Protein AF-A0A923Q7M8-F1 (afdb_monomer)

Foldseek 3Di:
DVPPFPDKDKDWDDWDWDDDDQKIKTWTWIWIDTPVDTFIWIKIWIWGQDPVGIDTPDIDTDGDDPVVVVVVVVVVPDDDPDDDDDDDDDDDDDDD

Mean predicted aligned error: 12.73 Å

pLDDT: mean 80.37, std 21.42, range [40.03, 98.56]

Solvent-accessible surface area (backbone atoms only — not comparable to full-atom values): 6136 Å² total; per-residue (Å²): 129,80,86,81,54,92,46,78,48,78,47,79,45,78,76,44,76,50,77,56,91,54,39,37,40,41,36,28,40,34,41,40,39,41,81,87,50,74,50,46,26,44,35,37,39,35,26,37,58,49,99,90,41,75,41,81,79,47,77,48,77,43,82,52,67,69,81,68,48,57,57,53,54,52,64,73,69,56,77,84,83,78,81,86,83,90,86,86,88,81,89,80,88,79,93,128

Sequence (96 aa):
MKDQYEFIKVQLSQPFMLLHKDQLIVKTFQRYESNQHTDFGVKTVYAVKTDSGYRIIREEWKRVKENLEATKAAAQASPAATTNSAAVAPSTDAAN

Nearest PDB structures (foldseek):
  7o21-assembly1_A  TM=9.225E-01  e=3.279E-08  Bdellovibrio bacteriovorus HD100
  7o21-assembly1_B  TM=9.148E-01  e=1.823E-07  Bdellovibrio bacteriovorus HD100
  6w3f-assembly2_B  TM=7.556E-01  e=6.112E-03  synthetic construct
  5kpe-assembly1_A  TM=6.635E-01  e=1.561E-01  synthetic construct
  4j9a-assembly6_F  TM=7.701E-01  e=2.947E-01  Pseudomonas aeruginosa PAO1

Secondary structure (DSSP, 8-state):
-GGG-S-EEEEEEEEEEEEETTEEEEEEEEEEEESS-EEEEEEEEEEEEETTEEEEEEEEEEE--HHHHHHHHHHHHSPP----------------

Structure (mmCIF, N/CA/C/O backbone):
data_AF-A0A923Q7M8-F1
#
_entry.id   AF-A0A923Q7M8-F1
#
loop_
_atom_site.group_PDB
_atom_site.id
_atom_site.type_symbol
_atom_site.label_atom_id
_atom_site.label_alt_id
_atom_site.label_comp_id
_atom_site.label_asym_id
_atom_site.label_entity_id
_atom_site.label_seq_id
_atom_site.pdbx_PDB_ins_code
_atom_site.Cartn_x
_atom_site.Cartn_y
_atom_site.Cartn_z
_atom_site.occupancy
_atom_site.B_iso_or_equiv
_atom_site.auth_seq_id
_atom_site.auth_comp_id
_atom_site.auth_asym_id
_atom_site.auth_atom_id
_atom_site.pdbx_PDB_model_num
ATOM 1 N N . MET A 1 1 ? -8.239 -8.576 -20.326 1.00 57.28 1 MET A N 1
ATOM 2 C CA . MET A 1 1 ? -7.439 -7.911 -19.264 1.00 57.28 1 MET A CA 1
ATOM 3 C C . MET A 1 1 ? -6.273 -8.765 -18.765 1.00 57.28 1 MET A C 1
ATOM 5 O O . MET A 1 1 ? -5.339 -8.173 -18.249 1.00 57.28 1 MET A O 1
ATOM 9 N N . LYS A 1 2 ? -6.270 -10.105 -18.898 1.00 56.94 2 LYS A N 1
ATOM 10 C CA . LYS A 1 2 ? -5.106 -10.919 -18.484 1.00 56.94 2 LYS A CA 1
ATOM 11 C C . LYS A 1 2 ? -3.907 -10.813 -19.438 1.00 56.94 2 LYS A C 1
ATOM 13 O O . LYS A 1 2 ? -2.788 -11.066 -19.027 1.00 56.94 2 LYS A O 1
ATOM 18 N N . ASP A 1 3 ? -4.146 -10.395 -20.674 1.00 66.44 3 ASP A N 1
ATOM 19 C CA . ASP A 1 3 ? -3.248 -10.625 -21.815 1.00 66.44 3 ASP A CA 1
ATOM 20 C C . ASP A 1 3 ? -2.366 -9.406 -22.155 1.00 66.44 3 ASP A C 1
ATOM 22 O O . ASP A 1 3 ? -1.771 -9.339 -23.224 1.00 66.44 3 ASP A O 1
ATOM 26 N N . GLN A 1 4 ? -2.325 -8.402 -21.269 1.00 73.75 4 GLN A N 1
ATOM 27 C CA . GLN A 1 4 ? -1.609 -7.136 -21.495 1.00 73.75 4 GLN A CA 1
ATOM 28 C C . GLN A 1 4 ? -0.224 -7.078 -20.833 1.00 73.75 4 GLN A C 1
ATOM 30 O O . GLN A 1 4 ? 0.591 -6.251 -21.234 1.00 73.75 4 GLN A O 1
ATOM 35 N N . TYR A 1 5 ? 0.059 -7.945 -19.858 1.00 78.62 5 TYR A N 1
ATOM 36 C CA . TYR A 1 5 ? 1.315 -7.944 -19.106 1.00 78.62 5 TYR A CA 1
ATOM 37 C C . TYR A 1 5 ? 1.912 -9.346 -19.051 1.00 78.62 5 TYR A C 1
ATOM 39 O O . TYR A 1 5 ? 1.235 -10.298 -18.673 1.00 78.62 5 TYR A O 1
ATOM 47 N N . GLU A 1 6 ? 3.193 -9.456 -19.394 1.00 89.06 6 GLU A N 1
ATOM 48 C CA . GLU A 1 6 ? 3.964 -10.702 -19.280 1.00 89.06 6 GLU A CA 1
ATOM 49 C C . GLU A 1 6 ? 4.262 -11.027 -17.811 1.00 89.06 6 GLU A C 1
ATOM 51 O O . GLU A 1 6 ? 4.194 -12.178 -17.386 1.00 89.06 6 GLU A O 1
ATOM 56 N N . PHE A 1 7 ? 4.533 -9.992 -17.009 1.00 92.94 7 PHE A N 1
ATOM 57 C CA . PHE A 1 7 ? 4.668 -10.105 -15.564 1.00 92.94 7 PHE A CA 1
ATOM 58 C C . PHE A 1 7 ? 4.180 -8.843 -14.852 1.00 92.94 7 PHE A C 1
ATOM 60 O O . PHE A 1 7 ? 4.230 -7.737 -15.392 1.00 92.94 7 PHE A O 1
ATOM 67 N N . ILE A 1 8 ? 3.771 -9.023 -13.595 1.00 94.12 8 ILE A N 1
ATOM 68 C CA . ILE A 1 8 ? 3.540 -7.955 -12.621 1.00 94.12 8 ILE A CA 1
ATOM 69 C C . ILE A 1 8 ? 4.204 -8.386 -11.311 1.00 94.12 8 ILE A C 1
ATOM 71 O O . ILE A 1 8 ? 3.964 -9.490 -10.822 1.00 94.12 8 ILE A O 1
ATOM 75 N N . LYS A 1 9 ? 5.021 -7.509 -10.729 1.00 95.69 9 LYS A N 1
ATOM 76 C CA . LYS A 1 9 ? 5.620 -7.656 -9.400 1.00 95.69 9 LYS A CA 1
ATOM 77 C C . LYS A 1 9 ? 5.190 -6.466 -8.549 1.00 95.69 9 LYS A C 1
ATOM 79 O O . LYS A 1 9 ? 5.273 -5.316 -8.981 1.00 95.69 9 LYS A O 1
ATOM 84 N N . VAL A 1 10 ? 4.770 -6.741 -7.319 1.00 95.75 10 VAL A N 1
ATOM 85 C CA . VAL A 1 10 ? 4.484 -5.715 -6.313 1.00 95.75 10 VAL A CA 1
ATOM 86 C C . VAL A 1 10 ? 5.255 -6.068 -5.053 1.00 95.75 10 VAL A C 1
ATOM 88 O O . VAL A 1 10 ? 5.116 -7.168 -4.525 1.00 95.75 10 VAL A O 1
ATOM 91 N N . GLN A 1 11 ? 6.078 -5.137 -4.582 1.00 96.62 11 GLN A N 1
ATOM 92 C CA . GLN A 1 11 ? 6.842 -5.270 -3.346 1.00 96.62 11 GLN A CA 1
ATOM 93 C C . GLN A 1 11 ? 6.420 -4.160 -2.389 1.00 96.62 11 GLN A C 1
ATOM 95 O O . GLN A 1 11 ? 6.445 -2.984 -2.755 1.00 96.62 11 GLN A O 1
ATOM 100 N N . LEU A 1 12 ? 6.053 -4.541 -1.167 1.00 95.19 12 LEU A N 1
ATOM 101 C CA . LEU A 1 12 ? 5.748 -3.622 -0.075 1.00 95.19 12 LEU A CA 1
ATOM 102 C C . LEU A 1 12 ? 6.890 -3.663 0.941 1.00 95.19 12 LEU A C 1
ATOM 104 O O . LEU A 1 12 ? 7.369 -4.742 1.287 1.00 95.19 12 LEU A O 1
ATOM 108 N N . SER A 1 13 ? 7.342 -2.504 1.415 1.00 94.25 13 SER A N 1
ATOM 109 C CA . SER A 1 13 ? 8.403 -2.414 2.420 1.00 94.25 13 SER A CA 1
ATOM 110 C C . SER A 1 13 ? 8.139 -1.321 3.454 1.00 94.25 13 SER A C 1
ATOM 112 O O . SER A 1 13 ? 7.363 -0.389 3.224 1.00 94.25 13 SER A O 1
ATOM 114 N N . GLN A 1 14 ? 8.768 -1.477 4.623 1.00 93.06 14 GLN A N 1
ATOM 115 C CA . GLN A 1 14 ? 8.661 -0.566 5.770 1.00 93.06 14 GLN A CA 1
ATOM 116 C C . GLN A 1 14 ? 7.202 -0.201 6.121 1.00 93.06 14 GLN A C 1
ATOM 118 O O . GLN A 1 14 ? 6.812 0.965 6.023 1.00 93.06 14 GLN A O 1
ATOM 123 N N . PRO A 1 15 ? 6.354 -1.185 6.477 1.00 95.44 15 PRO A N 1
ATOM 124 C CA . PRO A 1 15 ? 4.989 -0.906 6.892 1.00 95.44 15 PRO A CA 1
ATOM 125 C C . PRO A 1 15 ? 4.981 -0.165 8.235 1.00 95.44 15 PRO A C 1
ATOM 127 O O . PRO A 1 15 ? 5.346 -0.717 9.271 1.00 95.44 15 PRO A O 1
ATOM 130 N N . PHE A 1 16 ? 4.509 1.076 8.223 1.00 95.50 16 PHE A N 1
ATOM 131 C CA . PHE A 1 16 ? 4.072 1.790 9.415 1.00 95.50 16 PHE A CA 1
ATOM 132 C C . PHE A 1 16 ? 2.566 1.581 9.591 1.00 95.50 16 PHE A C 1
ATOM 134 O O . PHE A 1 16 ? 1.796 1.753 8.642 1.00 95.50 16 PHE A O 1
ATOM 141 N N . MET A 1 17 ? 2.136 1.222 10.799 1.00 96.88 17 MET A N 1
ATOM 142 C CA . MET A 1 17 ? 0.733 0.962 11.116 1.00 96.88 17 MET A CA 1
ATOM 143 C C . MET A 1 17 ? 0.288 1.808 12.304 1.00 96.88 17 MET A C 1
ATOM 145 O O . MET A 1 17 ? 0.941 1.815 13.345 1.00 96.88 17 MET A O 1
ATOM 149 N N . LEU A 1 18 ? -0.852 2.478 12.154 1.00 97.81 18 LEU A N 1
ATOM 150 C CA . LEU A 1 18 ? -1.556 3.163 13.232 1.00 97.81 18 LEU A CA 1
ATOM 151 C C . LEU A 1 18 ? -2.931 2.516 13.404 1.00 97.81 18 LEU A C 1
ATOM 153 O O . LEU A 1 18 ? -3.726 2.495 12.467 1.00 97.81 18 LEU A O 1
ATOM 157 N N . LEU A 1 19 ? -3.205 2.005 14.603 1.00 97.69 19 LEU A N 1
ATOM 158 C CA . LEU A 1 19 ? -4.490 1.421 14.979 1.00 97.69 19 LEU A CA 1
ATOM 159 C C . LEU A 1 19 ? -5.144 2.297 16.054 1.00 97.69 19 LEU A C 1
ATOM 161 O O . LEU A 1 19 ? -4.529 2.579 17.082 1.00 97.69 19 LEU A O 1
ATOM 165 N N . HIS A 1 20 ? -6.389 2.716 15.835 1.00 96.94 20 HIS A N 1
ATOM 166 C CA . HIS A 1 20 ? -7.176 3.453 16.820 1.00 96.94 20 HIS A CA 1
ATOM 167 C C . HIS A 1 20 ? -8.649 3.040 16.756 1.00 96.94 20 HIS A C 1
ATOM 169 O O . HIS A 1 20 ? -9.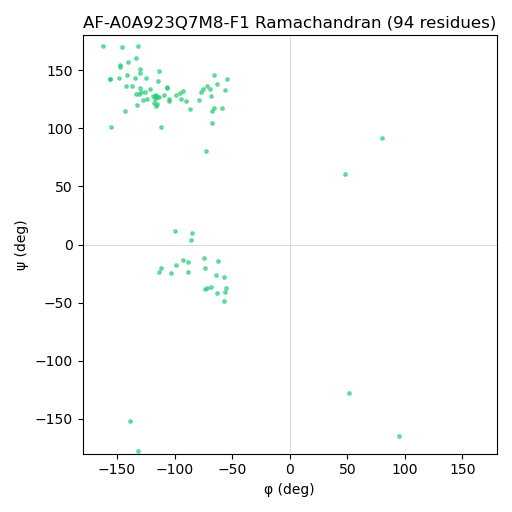335 3.306 15.767 1.00 96.94 20 HIS A O 1
ATOM 175 N N . LYS A 1 21 ? -9.147 2.422 17.837 1.00 96.56 21 LYS A N 1
ATOM 176 C CA . LYS A 1 21 ? -10.465 1.761 17.871 1.00 96.56 21 LYS A CA 1
ATOM 177 C C . LYS A 1 21 ? -10.569 0.785 16.689 1.00 96.56 21 LYS A C 1
ATOM 179 O O . LYS A 1 21 ? -9.659 -0.013 16.479 1.00 96.56 21 LYS A O 1
ATOM 184 N N . ASP A 1 22 ? -11.624 0.896 15.893 1.00 97.69 22 ASP A N 1
ATOM 185 C CA . ASP A 1 22 ? -11.848 0.086 14.701 1.00 97.69 22 ASP A CA 1
ATOM 186 C C . ASP A 1 22 ? -11.166 0.640 13.441 1.00 97.69 22 ASP A C 1
ATOM 188 O O . ASP A 1 22 ? -11.351 0.075 12.372 1.00 97.69 22 ASP A O 1
ATOM 192 N N . GLN A 1 23 ? -10.379 1.720 13.516 1.00 98.19 23 GLN A N 1
ATOM 193 C CA . GLN A 1 23 ? -9.670 2.279 12.357 1.00 98.19 23 GLN A CA 1
ATOM 194 C C . GLN A 1 23 ? -8.211 1.818 12.311 1.00 98.19 23 GLN A C 1
ATOM 196 O O . GLN A 1 23 ? -7.462 1.997 13.272 1.00 98.19 23 GLN A O 1
ATOM 201 N N . LEU A 1 24 ? -7.799 1.292 11.159 1.00 98.31 24 LEU A N 1
ATOM 202 C CA . LEU A 1 24 ? -6.425 0.928 10.829 1.00 98.31 24 LEU A CA 1
ATOM 203 C C . LEU A 1 24 ? -5.938 1.790 9.658 1.00 98.31 24 LEU A C 1
ATOM 205 O O . LEU A 1 24 ? -6.570 1.831 8.603 1.00 98.31 24 LEU A O 1
ATOM 209 N N . ILE A 1 25 ? -4.786 2.435 9.824 1.00 98.31 25 ILE A N 1
ATOM 210 C CA . ILE A 1 25 ? -4.067 3.128 8.753 1.00 98.31 25 ILE A CA 1
ATOM 211 C C . ILE A 1 25 ? -2.731 2.417 8.554 1.00 98.31 25 ILE A C 1
ATOM 213 O O . ILE A 1 25 ? -1.909 2.370 9.469 1.00 98.31 25 ILE A O 1
ATOM 217 N N . VAL A 1 26 ? -2.503 1.885 7.354 1.00 98.12 26 VAL A N 1
ATOM 218 C CA . VAL A 1 26 ? -1.229 1.285 6.941 1.00 98.12 26 VAL A CA 1
ATOM 219 C C . VAL A 1 26 ? -0.567 2.206 5.928 1.00 98.12 26 VAL A C 1
ATOM 221 O O . VAL A 1 26 ? -1.181 2.579 4.931 1.00 98.12 26 VAL A O 1
ATOM 224 N N . LYS A 1 27 ? 0.696 2.557 6.156 1.00 97.94 27 LYS A N 1
ATOM 225 C CA . LYS A 1 27 ? 1.514 3.349 5.238 1.00 97.94 27 LYS A CA 1
ATOM 226 C C . LYS A 1 27 ? 2.785 2.574 4.918 1.00 97.94 27 LYS A C 1
ATOM 228 O O . LYS A 1 27 ? 3.489 2.157 5.828 1.00 97.94 27 LYS A O 1
ATOM 233 N N . THR A 1 28 ? 3.073 2.358 3.642 1.00 97.06 28 THR A N 1
ATOM 234 C CA . THR A 1 28 ? 4.187 1.507 3.194 1.00 97.06 28 THR A CA 1
ATOM 235 C C . THR A 1 28 ? 4.767 2.031 1.883 1.00 97.06 28 THR A C 1
ATOM 237 O O . THR A 1 28 ? 4.064 2.674 1.097 1.00 97.06 28 THR A O 1
ATOM 240 N N . PHE A 1 29 ? 6.049 1.772 1.631 1.00 96.50 29 PHE A N 1
ATOM 241 C CA . PHE A 1 29 ? 6.616 1.961 0.301 1.00 96.50 29 PHE A CA 1
ATOM 242 C C . PHE A 1 29 ? 6.191 0.812 -0.607 1.00 96.50 29 PHE A C 1
ATOM 244 O O . PHE A 1 29 ? 6.332 -0.353 -0.246 1.00 96.50 29 PHE A O 1
ATOM 251 N N . GLN A 1 30 ? 5.710 1.149 -1.798 1.00 96.94 30 GLN A N 1
ATOM 252 C CA . GLN A 1 30 ? 5.341 0.206 -2.842 1.00 9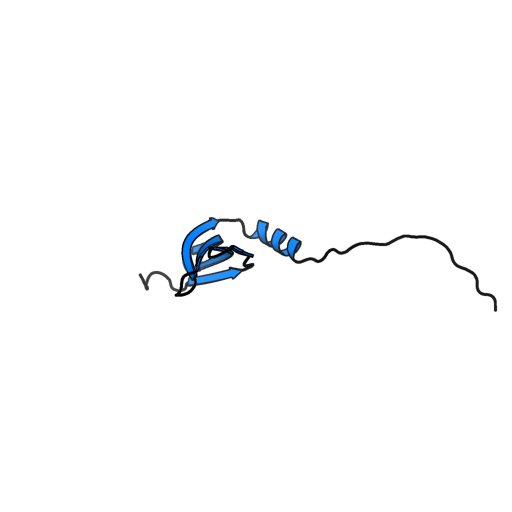6.94 30 GLN A CA 1
ATOM 253 C C . GLN A 1 30 ? 6.270 0.397 -4.042 1.00 96.94 30 GLN A C 1
ATOM 255 O O . GLN A 1 30 ? 6.279 1.472 -4.649 1.00 96.94 30 GLN A O 1
ATOM 260 N N . ARG A 1 31 ? 6.986 -0.666 -4.423 1.00 96.06 31 ARG A N 1
ATOM 261 C CA . ARG A 1 31 ? 7.545 -0.815 -5.772 1.00 96.06 31 ARG A CA 1
ATOM 262 C C . ARG A 1 31 ? 6.564 -1.627 -6.611 1.00 96.06 31 ARG A C 1
ATOM 264 O O . ARG A 1 31 ? 6.187 -2.733 -6.225 1.00 96.06 31 ARG A O 1
ATOM 271 N N . TYR A 1 32 ? 6.168 -1.072 -7.746 1.00 95.88 32 TYR A N 1
ATOM 272 C CA . TYR A 1 32 ? 5.475 -1.767 -8.822 1.00 95.88 32 TYR A CA 1
ATOM 273 C C . TYR A 1 32 ? 6.451 -1.954 -9.983 1.00 95.88 32 TYR A C 1
ATOM 275 O O . TYR A 1 32 ? 7.164 -1.018 -10.340 1.00 95.88 32 TYR A O 1
ATOM 283 N N . GLU A 1 33 ? 6.472 -3.139 -10.579 1.00 95.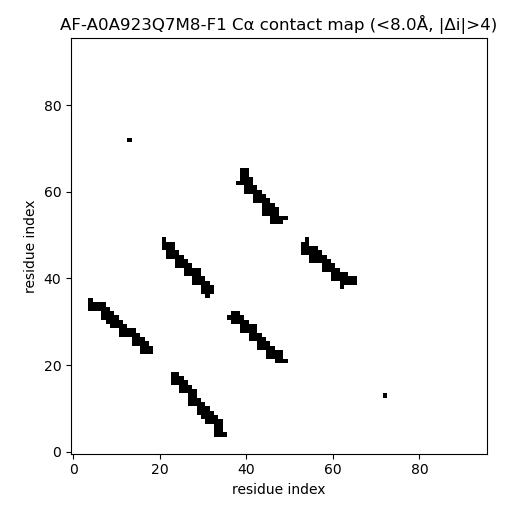94 33 GLU A N 1
ATOM 284 C CA . GLU A 1 33 ? 7.279 -3.454 -11.757 1.00 95.94 33 GLU A CA 1
ATOM 285 C C . GLU A 1 33 ? 6.469 -4.371 -12.680 1.00 95.94 33 GLU A C 1
ATOM 287 O O . GLU A 1 33 ? 5.826 -5.320 -12.233 1.00 95.94 33 GLU A O 1
ATOM 292 N N . SER A 1 34 ? 6.500 -4.097 -13.975 1.00 94.94 34 SER A N 1
ATOM 293 C CA . SER A 1 34 ? 5.884 -4.903 -15.030 1.00 94.94 34 SER A CA 1
ATOM 294 C C . SER A 1 34 ? 6.756 -4.839 -16.278 1.00 94.94 34 SER A C 1
ATOM 296 O O . SER A 1 34 ? 7.646 -3.993 -16.365 1.00 94.94 34 SER A O 1
ATOM 298 N N . ASN A 1 35 ? 6.471 -5.667 -17.280 1.00 92.69 35 ASN A N 1
ATOM 299 C CA . ASN A 1 35 ? 7.198 -5.634 -18.553 1.00 92.69 35 ASN A CA 1
ATOM 300 C C . ASN A 1 35 ? 7.056 -4.306 -19.331 1.00 92.69 35 ASN A C 1
ATOM 302 O O . ASN A 1 35 ? 7.816 -4.074 -20.264 1.00 92.69 35 ASN A O 1
ATOM 306 N N . GLN A 1 36 ? 6.105 -3.438 -18.961 1.00 92.88 36 GLN A N 1
ATOM 307 C CA . GLN A 1 36 ? 5.864 -2.147 -19.625 1.00 92.88 36 GLN A CA 1
ATOM 308 C C . GLN A 1 36 ? 6.166 -0.921 -18.754 1.00 92.88 36 GLN A C 1
ATOM 310 O O . GLN A 1 36 ? 6.359 0.171 -19.284 1.00 92.88 36 GLN A O 1
ATOM 315 N N . HIS A 1 37 ? 6.139 -1.060 -17.425 1.00 92.38 37 HIS A N 1
ATOM 316 C CA . HIS A 1 37 ? 6.133 0.085 -16.512 1.00 92.38 37 HIS A CA 1
ATOM 317 C C . HIS A 1 37 ? 6.663 -0.258 -15.119 1.00 92.38 37 HIS A C 1
ATOM 319 O O . HIS A 1 37 ? 6.330 -1.310 -14.567 1.00 92.38 37 HIS A O 1
ATOM 325 N N . THR A 1 38 ? 7.401 0.681 -14.527 1.00 94.06 38 THR A N 1
ATOM 326 C CA . THR A 1 38 ? 7.949 0.599 -13.168 1.00 94.06 38 THR A CA 1
ATOM 327 C C . THR A 1 38 ? 7.611 1.875 -12.411 1.00 94.06 38 THR A C 1
ATOM 329 O O . THR A 1 38 ? 7.778 2.979 -12.930 1.00 94.06 38 THR A O 1
ATOM 332 N N . ASP A 1 39 ? 7.152 1.733 -11.170 1.00 95.19 39 ASP A N 1
ATOM 333 C CA . ASP A 1 39 ? 6.764 2.857 -10.324 1.00 95.19 39 ASP A CA 1
ATOM 334 C C . ASP A 1 39 ? 7.181 2.647 -8.865 1.00 95.19 39 ASP A C 1
ATOM 336 O O . ASP A 1 39 ? 7.138 1.534 -8.337 1.00 95.19 39 ASP A O 1
ATOM 340 N N . PHE A 1 40 ? 7.545 3.740 -8.193 1.00 96.06 40 PHE A N 1
ATOM 341 C CA . PHE A 1 40 ? 7.849 3.748 -6.765 1.00 96.06 40 PHE A CA 1
ATOM 342 C C . PHE A 1 40 ? 7.071 4.861 -6.063 1.00 96.06 40 PHE A C 1
ATOM 344 O O . PHE A 1 40 ? 7.038 6.014 -6.503 1.00 96.06 40 PHE A O 1
ATOM 351 N N . GLY A 1 41 ? 6.420 4.515 -4.958 1.00 96.06 41 GLY A N 1
ATOM 352 C CA . GLY A 1 41 ? 5.551 5.440 -4.249 1.00 96.06 41 GLY A CA 1
ATOM 353 C C . GLY A 1 41 ? 5.254 5.019 -2.823 1.00 96.06 41 GLY A C 1
ATOM 354 O O . GLY A 1 41 ? 5.548 3.904 -2.399 1.00 96.06 41 GLY A O 1
ATOM 355 N N . VAL A 1 42 ? 4.627 5.926 -2.087 1.00 97.12 42 VAL A N 1
ATOM 356 C CA . VAL A 1 42 ? 4.010 5.626 -0.797 1.00 97.12 42 VAL A CA 1
ATOM 357 C C . VAL A 1 42 ? 2.564 5.223 -1.050 1.00 97.12 42 VAL A C 1
ATOM 359 O O . VAL A 1 42 ? 1.804 5.998 -1.635 1.00 97.12 42 VAL A O 1
ATOM 362 N N . LYS A 1 43 ? 2.187 4.031 -0.589 1.00 98.00 43 LYS A N 1
ATOM 363 C CA . LYS A 1 43 ? 0.803 3.564 -0.502 1.00 98.00 43 LYS A CA 1
ATOM 364 C C . LYS A 1 43 ? 0.290 3.847 0.911 1.00 98.00 43 LYS A C 1
ATOM 366 O O . LYS A 1 43 ? 0.947 3.476 1.886 1.00 98.00 43 LYS A O 1
ATOM 371 N N . THR A 1 44 ? -0.882 4.466 1.017 1.00 98.44 44 THR A N 1
ATOM 372 C CA . THR A 1 44 ? -1.639 4.572 2.272 1.00 98.44 44 THR A CA 1
ATOM 373 C C . THR A 1 44 ? -2.943 3.800 2.112 1.00 98.44 44 THR A C 1
ATOM 375 O O . THR A 1 44 ? -3.687 4.030 1.161 1.00 98.44 44 THR A O 1
ATOM 378 N N . VAL A 1 45 ? -3.226 2.884 3.032 1.00 98.56 45 VAL A N 1
ATOM 379 C CA . VAL A 1 45 ? -4.458 2.093 3.081 1.00 98.56 45 VAL A CA 1
ATOM 380 C C . VAL A 1 45 ? -5.183 2.434 4.374 1.00 98.56 45 VAL A C 1
ATOM 382 O O . VAL A 1 45 ? -4.612 2.316 5.457 1.00 98.56 45 VAL A O 1
ATOM 385 N N . TYR A 1 46 ? -6.441 2.842 4.255 1.00 98.50 46 TYR A N 1
ATOM 386 C CA . TYR A 1 46 ? -7.345 3.055 5.378 1.00 98.50 46 TYR A CA 1
ATOM 387 C C . TYR A 1 46 ? -8.327 1.892 5.410 1.00 98.50 46 TYR A C 1
ATOM 389 O O . TYR A 1 46 ? -9.014 1.628 4.419 1.00 98.50 46 TYR A O 1
ATOM 397 N N . ALA A 1 47 ? -8.411 1.210 6.544 1.00 98.50 47 ALA A N 1
ATOM 398 C CA . ALA A 1 47 ? -9.316 0.098 6.759 1.00 98.50 47 ALA A CA 1
ATOM 399 C C . ALA A 1 47 ? -10.114 0.276 8.052 1.00 98.50 47 ALA A C 1
ATOM 401 O O . ALA A 1 47 ? -9.640 0.886 9.011 1.00 98.50 47 ALA A O 1
ATOM 402 N N . VAL A 1 48 ? -11.319 -0.290 8.079 1.00 98.31 48 VAL A N 1
ATOM 403 C CA . VAL A 1 48 ? -12.144 -0.392 9.287 1.00 98.31 48 VAL A CA 1
ATOM 404 C C . VAL A 1 48 ? -12.313 -1.847 9.690 1.00 98.31 48 VAL A C 1
ATOM 406 O O . VAL A 1 48 ? -12.465 -2.723 8.837 1.00 98.31 48 VAL A O 1
ATOM 409 N N . LYS A 1 49 ? -12.277 -2.118 10.989 1.00 98.12 49 LYS A N 1
ATOM 410 C CA . LYS A 1 49 ? -12.597 -3.420 11.558 1.00 98.12 49 LYS A CA 1
ATOM 411 C C . LYS A 1 49 ? -14.106 -3.649 11.460 1.00 98.12 49 LYS A C 1
ATOM 413 O O . LYS A 1 49 ? -14.905 -2.761 11.734 1.00 98.12 49 LYS A O 1
ATOM 418 N N . THR A 1 50 ? -14.477 -4.852 11.053 1.00 96.94 50 THR A N 1
ATOM 419 C CA . THR A 1 50 ? -15.852 -5.363 11.020 1.00 96.94 50 THR A CA 1
ATOM 420 C C . THR A 1 50 ? -15.873 -6.745 11.664 1.00 96.94 50 THR A C 1
ATOM 422 O O . THR A 1 50 ? -14.812 -7.342 11.866 1.00 96.94 50 THR A O 1
ATOM 425 N N . ASP A 1 51 ? -17.058 -7.304 11.903 1.00 97.00 51 ASP A N 1
ATOM 426 C CA . ASP A 1 51 ? -17.209 -8.687 12.388 1.00 97.00 51 ASP A CA 1
ATOM 427 C C . ASP A 1 51 ? -16.549 -9.710 11.440 1.00 97.00 51 ASP A C 1
ATOM 429 O O . ASP A 1 51 ? -16.045 -10.743 11.869 1.00 97.00 51 ASP A O 1
ATOM 433 N N . SER A 1 52 ? -16.474 -9.378 10.144 1.00 95.50 52 SER A N 1
ATOM 434 C CA . SER A 1 52 ? -15.779 -10.149 9.099 1.00 95.50 52 SER A CA 1
ATOM 435 C C . SER A 1 52 ? -14.270 -9.859 8.967 1.00 95.50 52 SER A C 1
ATOM 437 O O . SER A 1 52 ? -13.651 -10.288 7.997 1.00 95.50 52 SER A O 1
ATOM 439 N N . GLY A 1 53 ? -13.668 -9.110 9.897 1.00 96.62 53 GLY A N 1
ATOM 440 C CA . GLY A 1 53 ? -12.277 -8.643 9.819 1.00 96.62 53 GLY A CA 1
ATOM 441 C C . GLY A 1 53 ? -12.136 -7.234 9.230 1.00 96.62 53 GLY A C 1
ATOM 442 O O . GLY A 1 53 ? -13.103 -6.473 9.158 1.00 96.62 53 GLY A O 1
ATOM 443 N N . TYR A 1 54 ? -10.919 -6.846 8.840 1.00 97.69 54 TYR A N 1
ATOM 444 C CA . TYR A 1 54 ? -10.656 -5.513 8.286 1.00 97.69 54 TYR A CA 1
ATOM 445 C C . TYR A 1 54 ? -11.160 -5.374 6.844 1.00 97.69 54 TYR A C 1
ATOM 447 O O . TYR A 1 54 ? -10.879 -6.218 5.995 1.00 97.69 54 TYR A O 1
ATOM 455 N N . ARG A 1 55 ? -11.845 -4.266 6.549 1.00 98.00 55 ARG A N 1
ATOM 456 C CA . ARG A 1 55 ? -12.258 -3.866 5.198 1.00 98.00 55 ARG A CA 1
ATOM 457 C C . ARG A 1 55 ? -11.579 -2.565 4.805 1.00 98.00 55 ARG A C 1
ATOM 459 O O . ARG A 1 55 ? -11.660 -1.588 5.544 1.00 98.00 55 ARG A O 1
ATOM 466 N N . ILE A 1 56 ? -10.941 -2.545 3.638 1.00 98.12 56 ILE A N 1
ATOM 467 C CA . ILE A 1 56 ? -10.356 -1.330 3.062 1.00 98.12 56 ILE A CA 1
ATOM 468 C C . ILE A 1 56 ? -11.494 -0.381 2.662 1.00 98.12 56 ILE A C 1
ATOM 470 O O . ILE A 1 56 ? -12.413 -0.783 1.952 1.00 98.12 56 ILE A O 1
ATOM 474 N N . ILE A 1 57 ? -11.426 0.868 3.126 1.00 98.00 57 ILE A N 1
ATOM 475 C CA . ILE A 1 57 ? -12.408 1.929 2.836 1.00 98.00 57 ILE A CA 1
ATOM 476 C C . ILE A 1 57 ? -11.841 3.052 1.962 1.00 98.00 57 ILE A C 1
ATOM 478 O O . ILE A 1 57 ? -12.600 3.794 1.345 1.00 98.00 57 ILE A O 1
ATOM 482 N N . ARG A 1 58 ? -10.512 3.197 1.907 1.00 98.19 58 ARG A N 1
ATOM 483 C CA . ARG A 1 58 ? -9.813 4.167 1.057 1.00 98.19 58 ARG A CA 1
ATOM 484 C C . ARG A 1 58 ? -8.395 3.687 0.802 1.00 98.19 58 ARG A C 1
ATOM 486 O O . ARG A 1 58 ? -7.726 3.191 1.707 1.00 98.19 58 ARG A O 1
ATOM 493 N N . GLU A 1 59 ? -7.923 3.918 -0.410 1.00 98.19 59 GLU A N 1
ATOM 494 C CA . GLU A 1 59 ? -6.520 3.775 -0.767 1.00 98.19 59 GLU A CA 1
ATOM 495 C C . GLU A 1 59 ? -6.011 5.078 -1.370 1.00 98.19 59 GLU A C 1
ATOM 497 O O . GLU A 1 59 ? -6.716 5.748 -2.121 1.00 98.19 59 GLU A O 1
ATOM 502 N N . GLU A 1 60 ? -4.765 5.414 -1.067 1.00 98.25 60 GLU A N 1
ATOM 503 C CA . GLU A 1 60 ? -4.040 6.512 -1.689 1.00 98.25 60 GLU A CA 1
ATOM 504 C C . GLU A 1 60 ? -2.681 6.019 -2.160 1.00 98.25 60 GLU A C 1
ATOM 506 O O . GLU A 1 60 ? -2.059 5.159 -1.529 1.00 98.25 60 GLU A O 1
ATOM 511 N N . TRP A 1 61 ? -2.193 6.595 -3.252 1.00 97.69 61 TRP A N 1
ATOM 512 C CA . TRP A 1 61 ? -0.837 6.368 -3.718 1.00 97.69 61 TRP A CA 1
ATOM 513 C C . TRP A 1 61 ? -0.207 7.688 -4.150 1.00 97.69 61 TRP A C 1
ATOM 515 O O . TRP A 1 61 ? -0.840 8.500 -4.827 1.00 97.69 61 TRP A O 1
ATOM 525 N N . LYS A 1 62 ? 1.049 7.902 -3.760 1.00 96.69 62 LYS A N 1
ATOM 526 C CA . LYS A 1 62 ? 1.827 9.089 -4.118 1.00 96.69 62 LYS A CA 1
ATOM 527 C C . LYS A 1 62 ? 3.210 8.673 -4.603 1.00 96.69 62 LYS A C 1
ATOM 529 O O . LYS A 1 62 ? 3.979 8.109 -3.824 1.00 96.69 62 LYS A O 1
ATOM 534 N N . ARG A 1 63 ? 3.553 9.012 -5.851 1.00 95.00 63 ARG A N 1
ATOM 535 C CA . ARG A 1 63 ? 4.915 8.849 -6.385 1.00 95.00 63 ARG A CA 1
ATOM 536 C C . ARG A 1 63 ? 5.913 9.601 -5.501 1.00 95.00 63 ARG A C 1
ATOM 538 O O . ARG A 1 63 ? 5.691 10.767 -5.167 1.00 95.00 63 ARG A O 1
ATOM 545 N N . VAL A 1 64 ? 7.020 8.952 -5.153 1.00 92.50 64 VAL A N 1
ATOM 546 C CA . VAL A 1 64 ? 8.158 9.579 -4.460 1.00 92.50 64 VAL A CA 1
ATOM 547 C C . VAL A 1 64 ? 9.461 9.176 -5.145 1.00 92.50 64 VAL A C 1
ATOM 549 O O . VAL A 1 64 ? 9.499 8.190 -5.877 1.00 92.50 64 VAL A O 1
ATOM 552 N N . LYS A 1 65 ? 10.541 9.936 -4.933 1.00 86.56 65 LYS A N 1
ATOM 553 C CA . LYS A 1 65 ? 11.864 9.530 -5.424 1.00 86.56 65 LYS A CA 1
ATOM 554 C C . LYS A 1 65 ? 12.443 8.470 -4.490 1.00 86.56 65 LYS A C 1
ATOM 556 O O . LYS A 1 65 ? 12.587 8.716 -3.296 1.00 86.56 65 LYS A O 1
ATOM 561 N N . GLU A 1 66 ? 12.800 7.323 -5.051 1.00 77.38 66 GLU A N 1
ATOM 562 C CA . GLU A 1 66 ? 13.316 6.161 -4.319 1.00 77.38 66 GLU A CA 1
ATOM 563 C C . GLU A 1 66 ? 14.564 6.480 -3.475 1.00 77.38 66 GLU A C 1
ATOM 565 O O . GLU A 1 66 ? 14.666 6.103 -2.307 1.00 77.38 66 GLU A O 1
ATOM 570 N N . ASN A 1 67 ? 15.472 7.277 -4.038 1.00 74.00 67 ASN A N 1
ATOM 571 C CA . ASN A 1 67 ? 16.747 7.654 -3.434 1.00 74.00 67 ASN A CA 1
ATOM 572 C C . ASN A 1 67 ? 16.660 8.686 -2.291 1.00 74.00 67 ASN A C 1
ATOM 574 O O . ASN A 1 67 ? 17.651 8.878 -1.594 1.00 74.00 67 ASN A O 1
ATOM 578 N N . LEU A 1 68 ? 15.514 9.343 -2.068 1.00 59.72 68 LEU A N 1
ATOM 579 C CA . LEU A 1 68 ? 15.340 10.275 -0.939 1.00 59.72 68 LEU A CA 1
ATOM 580 C C . LEU A 1 68 ? 14.854 9.586 0.344 1.00 59.72 68 LEU A C 1
ATOM 582 O O . LEU A 1 68 ? 15.064 10.105 1.440 1.00 59.72 68 LEU A O 1
ATOM 586 N N . GLU A 1 69 ? 14.203 8.429 0.221 1.00 58.78 69 GLU A N 1
ATOM 587 C CA . GLU A 1 69 ? 13.535 7.766 1.346 1.00 58.78 69 GLU A CA 1
AT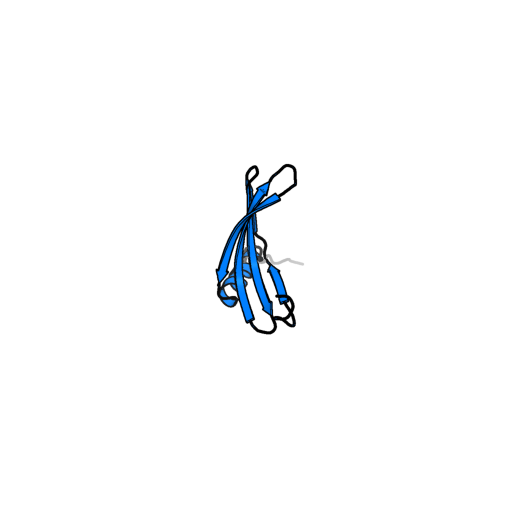OM 588 C C . GLU A 1 69 ? 14.329 6.566 1.890 1.00 58.78 69 GLU A C 1
ATOM 590 O O . GLU A 1 69 ? 14.249 6.291 3.086 1.00 58.78 69 GLU A O 1
ATOM 595 N N . ALA A 1 70 ? 15.198 5.936 1.084 1.00 58.94 70 ALA A N 1
ATOM 596 C CA . ALA A 1 70 ? 16.189 4.971 1.582 1.00 58.94 70 ALA A CA 1
ATOM 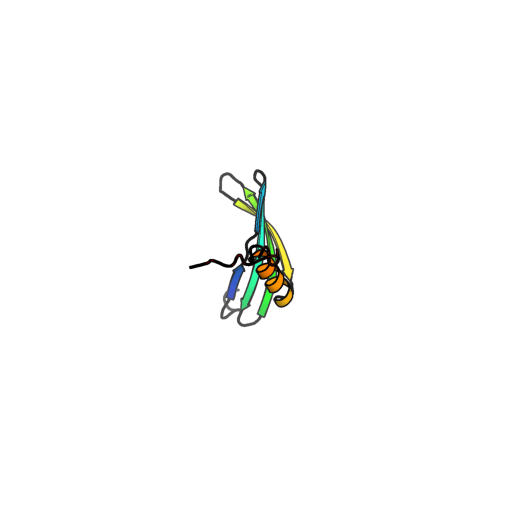597 C C . ALA A 1 70 ? 17.084 5.574 2.689 1.00 58.94 70 ALA A C 1
ATOM 599 O O . ALA A 1 70 ? 17.379 4.920 3.689 1.00 58.94 70 ALA A O 1
ATOM 600 N N . THR A 1 71 ? 17.440 6.856 2.563 1.00 58.31 71 THR A N 1
ATOM 601 C CA . THR A 1 71 ? 18.239 7.594 3.553 1.00 58.31 71 THR A CA 1
ATOM 602 C C . THR A 1 71 ? 17.486 7.822 4.868 1.00 58.31 71 THR A C 1
ATOM 604 O O . THR A 1 71 ? 18.081 7.728 5.938 1.00 58.31 71 THR A O 1
ATOM 607 N N . LYS A 1 72 ? 16.168 8.073 4.822 1.00 59.06 72 LYS A N 1
ATOM 608 C CA . LYS A 1 72 ? 15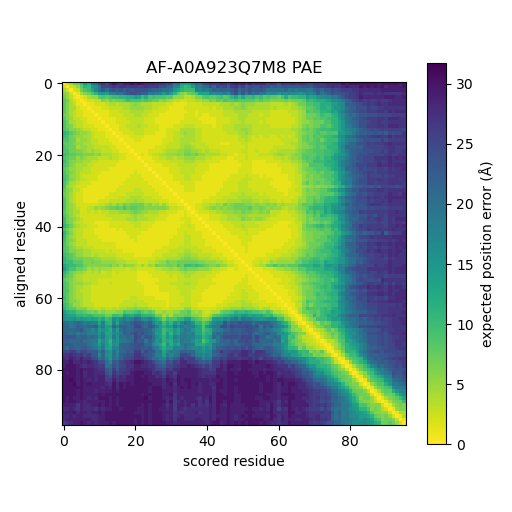.338 8.211 6.036 1.00 59.06 72 LYS A CA 1
ATOM 609 C C . LYS A 1 72 ? 15.087 6.870 6.716 1.00 59.06 72 LYS A C 1
ATOM 611 O O . LYS A 1 72 ? 15.128 6.804 7.940 1.00 59.06 72 LYS A O 1
ATOM 616 N N . ALA A 1 73 ? 14.875 5.818 5.929 1.00 58.31 73 ALA A N 1
ATOM 617 C CA . ALA A 1 73 ? 14.759 4.450 6.419 1.00 58.31 73 ALA A CA 1
ATOM 618 C C . ALA A 1 73 ? 16.008 4.031 7.208 1.00 58.31 73 ALA A C 1
ATOM 620 O O . ALA A 1 73 ? 15.906 3.570 8.341 1.00 58.31 73 ALA A O 1
ATOM 621 N N . ALA A 1 74 ? 17.194 4.276 6.638 1.00 58.88 74 ALA A N 1
ATOM 622 C CA . ALA A 1 74 ? 18.469 4.022 7.301 1.00 58.88 74 ALA A CA 1
ATOM 623 C C . ALA A 1 74 ? 18.650 4.881 8.567 1.00 58.88 74 ALA A C 1
ATOM 625 O O . ALA A 1 74 ? 19.071 4.368 9.600 1.00 58.88 74 ALA A O 1
ATOM 626 N N . ALA A 1 75 ? 18.269 6.164 8.527 1.00 58.53 75 ALA A N 1
ATOM 627 C CA . ALA A 1 75 ? 18.349 7.055 9.688 1.00 58.53 75 ALA A CA 1
ATOM 628 C C . ALA A 1 75 ? 17.442 6.631 10.863 1.00 58.53 75 ALA A C 1
ATOM 630 O O . ALA A 1 75 ? 17.755 6.946 12.007 1.00 58.53 75 ALA A O 1
ATOM 631 N N . GLN A 1 76 ? 16.342 5.915 10.602 1.00 54.91 76 GLN A N 1
ATOM 632 C CA . GLN A 1 76 ? 15.447 5.374 11.637 1.00 54.91 76 GLN A CA 1
ATOM 633 C C . GLN A 1 76 ? 15.862 3.981 12.142 1.00 54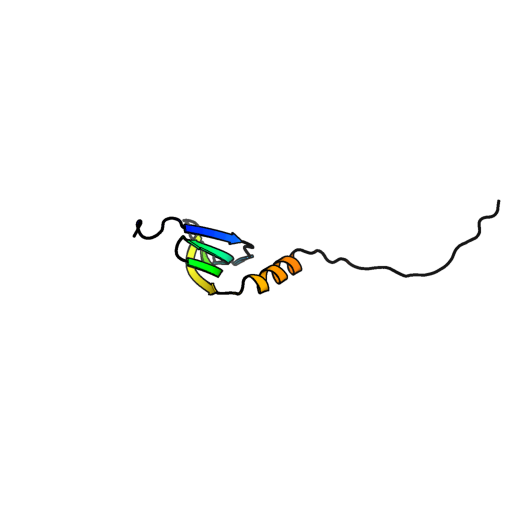.91 76 GLN A C 1
ATOM 635 O O . GLN A 1 76 ? 15.379 3.550 13.186 1.00 54.91 76 GLN A O 1
ATOM 640 N N . ALA A 1 77 ? 16.746 3.281 11.424 1.00 57.72 77 ALA A N 1
ATOM 641 C CA . ALA A 1 77 ? 17.217 1.939 11.775 1.00 57.72 77 ALA A CA 1
ATOM 642 C C . ALA A 1 77 ? 18.505 1.927 12.625 1.00 57.72 77 ALA A C 1
ATOM 644 O O . ALA A 1 77 ? 18.853 0.890 13.189 1.00 57.72 77 ALA A O 1
ATOM 645 N N . SER A 1 78 ? 19.210 3.056 12.733 1.00 45.00 78 SER A N 1
ATOM 646 C CA . SER A 1 78 ? 20.428 3.178 13.541 1.00 45.00 78 SER A CA 1
ATOM 647 C C . SER A 1 78 ? 20.105 3.528 15.001 1.00 45.00 78 SER A C 1
ATOM 649 O O . SER A 1 78 ? 19.605 4.629 15.250 1.00 45.00 78 SER A O 1
ATOM 651 N N . PRO A 1 79 ? 20.424 2.672 15.993 1.00 48.41 79 PRO A N 1
ATOM 652 C CA . PRO A 1 79 ? 20.417 3.093 17.389 1.00 48.41 79 PRO A CA 1
ATOM 653 C C . PRO A 1 79 ? 21.508 4.147 17.611 1.00 48.41 79 PRO A C 1
ATOM 655 O O . PRO A 1 79 ? 22.571 4.104 16.988 1.00 48.41 79 PRO A O 1
ATOM 658 N N . ALA A 1 80 ? 21.247 5.106 18.500 1.00 47.75 80 ALA A N 1
ATOM 659 C CA . ALA A 1 80 ? 22.164 6.207 18.763 1.00 47.75 80 ALA A CA 1
ATOM 660 C C . ALA A 1 80 ? 23.536 5.701 19.240 1.00 47.75 80 ALA A C 1
ATOM 662 O O . ALA A 1 80 ? 23.658 5.115 20.317 1.00 47.75 80 ALA A O 1
ATOM 663 N N . ALA A 1 81 ? 24.582 5.992 18.465 1.00 45.28 81 ALA A N 1
ATOM 664 C CA . ALA A 1 81 ? 25.960 5.892 18.923 1.00 45.28 81 ALA A CA 1
ATOM 665 C C . ALA A 1 81 ? 26.242 7.049 19.896 1.00 45.28 81 ALA A C 1
ATOM 667 O O . ALA A 1 81 ? 26.796 8.080 19.513 1.00 45.28 81 ALA A O 1
ATOM 668 N N . THR A 1 82 ? 25.814 6.899 21.152 1.00 40.47 82 THR A N 1
ATOM 669 C CA . THR A 1 82 ? 26.126 7.863 22.210 1.00 40.47 82 THR A CA 1
ATOM 670 C C . THR A 1 82 ? 27.619 7.812 22.506 1.00 40.47 82 THR A C 1
ATOM 672 O O . THR A 1 82 ? 28.131 6.887 23.135 1.00 40.47 82 THR A O 1
ATOM 675 N N . THR A 1 83 ? 28.310 8.837 22.025 1.00 46.69 83 THR A N 1
ATOM 676 C CA . THR A 1 83 ? 29.700 9.159 22.334 1.00 46.69 83 THR A CA 1
ATOM 677 C C . THR A 1 83 ? 29.935 9.280 23.836 1.00 46.69 83 THR A C 1
ATOM 679 O O . THR A 1 83 ? 29.140 9.919 24.520 1.00 46.69 83 THR A O 1
ATOM 682 N N . ASN A 1 84 ? 31.090 8.810 24.309 1.00 45.03 84 ASN A N 1
ATOM 683 C CA . ASN A 1 84 ? 31.840 9.492 25.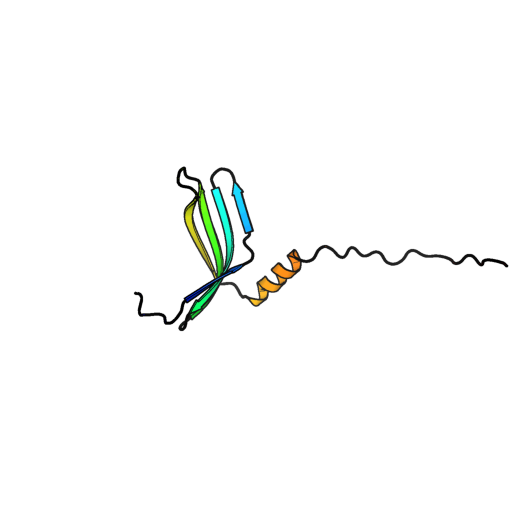365 1.00 45.03 84 ASN A CA 1
ATOM 684 C C . ASN A 1 84 ? 33.327 9.114 25.283 1.00 45.03 84 ASN A C 1
ATOM 686 O O . ASN A 1 84 ? 33.743 8.057 25.750 1.00 45.03 84 ASN A O 1
ATOM 690 N N . SER A 1 85 ? 34.117 10.017 24.705 1.00 46.56 85 SER A N 1
ATOM 691 C CA . SER A 1 85 ? 35.574 10.056 24.843 1.00 46.56 85 SER A CA 1
ATOM 692 C C . SER A 1 85 ? 35.957 11.324 25.608 1.00 46.56 85 SER A C 1
ATOM 694 O O . SER A 1 85 ? 35.308 12.351 25.435 1.00 46.56 85 SER A O 1
ATOM 696 N N . ALA A 1 86 ? 37.061 11.243 26.357 1.00 43.16 86 ALA A N 1
ATOM 697 C CA . ALA A 1 86 ? 37.742 12.318 27.095 1.00 43.16 86 ALA A CA 1
ATOM 698 C C . ALA A 1 86 ? 37.168 12.735 28.473 1.00 43.16 86 ALA A C 1
ATOM 700 O O . ALA A 1 86 ? 36.419 13.699 28.606 1.00 43.16 86 ALA A O 1
ATOM 701 N N . ALA A 1 87 ? 37.698 12.092 29.521 1.00 42.56 87 ALA A N 1
ATOM 702 C CA . ALA A 1 87 ? 38.031 12.730 30.800 1.00 42.56 87 ALA A CA 1
ATOM 703 C C . ALA A 1 87 ? 39.436 12.259 31.249 1.00 42.56 87 ALA A C 1
ATOM 705 O O . ALA A 1 87 ? 39.817 11.121 30.981 1.00 42.56 87 ALA A O 1
ATOM 706 N N . VAL A 1 88 ? 40.224 13.154 31.858 1.00 47.31 88 VAL A N 1
ATOM 707 C CA . VAL A 1 88 ? 41.705 13.111 31.988 1.00 47.31 88 VAL A CA 1
ATOM 708 C C . VAL A 1 88 ? 42.085 13.777 33.329 1.00 47.31 88 VAL A C 1
ATOM 710 O O . VAL A 1 88 ? 41.421 14.743 33.691 1.00 47.31 88 VAL A O 1
ATOM 713 N N . ALA A 1 89 ? 43.080 13.380 34.138 1.00 51.59 89 ALA A N 1
ATOM 714 C CA . ALA A 1 89 ? 44.190 12.399 34.060 1.00 51.59 89 ALA A CA 1
ATOM 715 C C . ALA A 1 89 ? 44.309 11.655 35.435 1.00 51.59 89 ALA A C 1
ATOM 717 O O . ALA A 1 89 ? 43.310 11.668 36.157 1.00 51.59 89 ALA A O 1
ATOM 718 N N . PRO A 1 90 ? 45.468 11.130 35.923 1.00 48.41 90 PRO A N 1
ATOM 719 C CA . PRO A 1 90 ? 46.731 10.677 35.301 1.00 48.41 90 PRO A CA 1
ATOM 720 C C . PRO A 1 90 ? 47.211 9.280 35.800 1.00 48.41 90 PRO A C 1
ATOM 722 O O . PRO A 1 90 ? 46.587 8.639 36.640 1.00 48.41 90 PRO A O 1
ATOM 725 N N . SER A 1 91 ? 48.371 8.824 35.315 1.00 53.69 91 SER A N 1
ATOM 726 C CA . SER A 1 91 ? 49.098 7.646 35.820 1.00 53.69 91 SER A CA 1
AT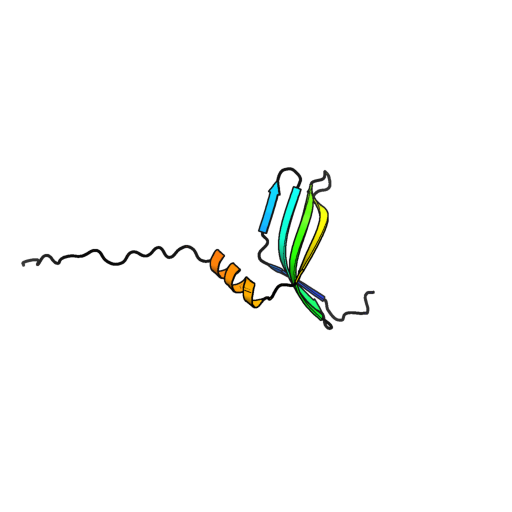OM 727 C C . SER A 1 91 ? 49.569 7.799 37.273 1.00 53.69 91 SER A C 1
ATOM 729 O O . SER A 1 91 ? 50.140 8.832 37.624 1.00 53.69 91 SER A O 1
ATOM 731 N N . THR A 1 92 ? 49.443 6.741 38.079 1.00 49.09 92 THR A N 1
ATOM 732 C CA . THR A 1 92 ? 50.214 6.581 39.323 1.00 49.09 92 THR A CA 1
ATOM 733 C C . THR A 1 92 ? 51.311 5.549 39.092 1.00 49.09 92 THR A C 1
ATOM 735 O O . THR A 1 92 ? 51.028 4.434 38.659 1.00 49.09 92 THR A O 1
ATOM 738 N N . ASP A 1 93 ? 52.552 5.954 39.339 1.00 40.03 93 ASP A N 1
ATOM 739 C CA . ASP A 1 93 ? 53.733 5.099 39.248 1.00 40.03 93 ASP A CA 1
ATOM 740 C C . ASP A 1 93 ? 53.708 4.052 40.374 1.00 40.03 93 ASP A C 1
ATOM 742 O O . ASP A 1 93 ? 53.398 4.380 41.524 1.00 40.03 93 ASP A O 1
ATOM 746 N N . ALA A 1 94 ? 53.981 2.791 40.043 1.00 47.81 94 ALA A N 1
ATOM 747 C CA . ALA A 1 94 ? 53.897 1.670 40.972 1.00 47.81 94 ALA A CA 1
ATOM 748 C C . ALA A 1 94 ? 55.300 1.130 41.247 1.00 47.81 94 ALA A C 1
ATOM 750 O O . ALA A 1 94 ? 55.856 0.369 40.458 1.00 47.81 94 ALA A O 1
ATOM 751 N N . ALA A 1 95 ? 55.855 1.509 42.396 1.00 43.66 95 ALA A N 1
ATOM 752 C CA . ALA A 1 95 ? 57.104 0.946 42.881 1.00 43.66 95 ALA A CA 1
ATOM 753 C C . ALA A 1 95 ? 56.937 -0.545 43.220 1.00 43.66 95 ALA A C 1
ATOM 755 O O . ALA A 1 95 ? 56.185 -0.870 44.144 1.00 43.66 95 ALA A O 1
ATOM 756 N N . ASN A 1 96 ? 57.671 -1.414 42.514 1.00 44.38 96 ASN A N 1
ATOM 757 C CA . ASN A 1 96 ? 58.626 -2.365 43.112 1.00 44.38 96 ASN A CA 1
ATOM 758 C C . ASN A 1 96 ? 59.542 -2.985 42.041 1.00 44.38 96 ASN A C 1
ATOM 760 O O . ASN A 1 96 ? 58.996 -3.634 41.122 1.00 44.38 96 ASN A O 1
#

Radius of gyration: 24.58 Å; Cα contacts (8 Å, |Δi|>4): 134; chains: 1; bounding box: 76×24×65 Å